Protein AF-A0A8T5UMJ9-F1 (afdb_monomer_lite)

Sequence (70 aa):
NKAVALVIDPYKINGKSFGFEIYRANFKAKKWYSVPFDIKGHLDVRMLPEILEFMNPIVEGRAIYFEYDE

pLDDT: mean 80.98, std 14.41, range [41.66, 96.69]

Secondary structure (DSSP, 8-state):
----EEEE-GGG-SSSS-SEEEEEEETTTTEEEE------S---GGGHHHHHHHHHHHHTT---------

Structure (mmCIF, N/CA/C/O backbone)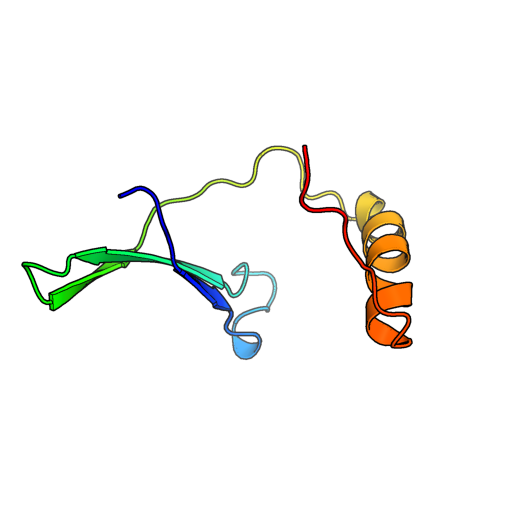:
data_AF-A0A8T5UMJ9-F1
#
_entry.id   AF-A0A8T5UMJ9-F1
#
loop_
_atom_site.group_PDB
_atom_site.id
_atom_site.type_symbol
_atom_site.label_atom_id
_atom_site.label_alt_id
_atom_site.label_comp_id
_atom_site.label_asym_id
_atom_site.label_entity_id
_atom_site.label_seq_id
_atom_site.pdbx_PDB_ins_code
_atom_site.Cartn_x
_atom_site.Cartn_y
_atom_site.Cartn_z
_atom_site.occupancy
_atom_site.B_iso_or_equiv
_atom_site.auth_seq_id
_atom_site.auth_comp_id
_atom_site.auth_asym_id
_atom_site.auth_atom_id
_atom_site.pdbx_PDB_model_num
ATOM 1 N N . ASN A 1 1 ? -10.141 -11.084 11.911 1.00 58.41 1 ASN A N 1
ATOM 2 C CA . ASN A 1 1 ? -10.223 -10.373 10.620 1.00 58.41 1 ASN A CA 1
ATOM 3 C C . ASN A 1 1 ? -8.813 -9.941 10.214 1.00 58.41 1 ASN A C 1
ATOM 5 O O . ASN A 1 1 ? -8.178 -9.238 10.995 1.00 58.41 1 ASN A O 1
ATOM 9 N N . LYS A 1 2 ? -8.279 -10.459 9.098 1.00 83.50 2 LYS A N 1
ATOM 10 C CA . LYS A 1 2 ? -6.890 -10.225 8.637 1.00 83.50 2 LYS A CA 1
ATOM 11 C C . LYS A 1 2 ? -6.800 -9.253 7.449 1.00 83.50 2 LYS A C 1
ATOM 13 O O . LYS A 1 2 ? -5.690 -8.934 7.043 1.00 83.50 2 LYS A O 1
ATOM 18 N N . ALA A 1 3 ? -7.941 -8.792 6.934 1.00 92.50 3 ALA A N 1
ATOM 19 C CA . ALA A 1 3 ? -8.004 -7.885 5.796 1.00 92.50 3 ALA A CA 1
ATOM 20 C C . ALA A 1 3 ? -7.280 -6.558 6.075 1.00 92.50 3 ALA A C 1
ATOM 22 O O . ALA A 1 3 ? -7.280 -6.052 7.204 1.00 92.50 3 ALA A O 1
ATOM 23 N N . VAL A 1 4 ? -6.683 -6.005 5.023 1.00 95.38 4 VAL A N 1
ATOM 24 C CA . VAL A 1 4 ? -5.993 -4.713 5.008 1.00 95.38 4 VAL A CA 1
ATOM 25 C C . VAL A 1 4 ? -6.412 -3.934 3.765 1.00 95.38 4 VAL A C 1
ATOM 27 O O . VAL A 1 4 ? -6.847 -4.528 2.782 1.00 95.38 4 VAL A O 1
ATOM 30 N N . ALA A 1 5 ? -6.282 -2.613 3.819 1.00 94.62 5 ALA A N 1
ATOM 31 C CA . ALA A 1 5 ? -6.421 -1.737 2.666 1.00 94.62 5 ALA A CA 1
ATOM 32 C C . ALA A 1 5 ? -5.029 -1.288 2.212 1.00 94.62 5 ALA A C 1
ATOM 34 O O . ALA A 1 5 ? -4.272 -0.749 3.020 1.00 94.62 5 ALA A O 1
ATOM 35 N N . LEU A 1 6 ? -4.708 -1.507 0.938 1.00 95.31 6 LEU A N 1
ATOM 36 C CA . LEU A 1 6 ? -3.546 -0.917 0.277 1.00 95.31 6 LEU A CA 1
ATOM 37 C C . LEU A 1 6 ? -3.986 0.408 -0.347 1.00 95.31 6 LEU A C 1
ATOM 39 O O . LEU A 1 6 ? -4.870 0.423 -1.201 1.00 95.31 6 LEU A O 1
ATOM 43 N N . VAL A 1 7 ? -3.398 1.514 0.099 1.00 94.75 7 VAL A N 1
ATOM 44 C CA . VAL A 1 7 ? -3.710 2.857 -0.401 1.00 94.75 7 VAL A CA 1
ATOM 45 C C . VAL A 1 7 ? -2.498 3.367 -1.160 1.00 94.75 7 VAL A C 1
ATOM 47 O O . VAL A 1 7 ? -1.422 3.494 -0.582 1.00 94.75 7 VAL A O 1
ATOM 50 N N . ILE A 1 8 ? -2.677 3.639 -2.451 1.00 93.94 8 ILE A N 1
ATOM 51 C CA . ILE A 1 8 ? -1.617 4.085 -3.357 1.00 93.94 8 ILE A CA 1
ATOM 52 C C . ILE A 1 8 ? -1.821 5.573 -3.644 1.00 93.94 8 ILE A C 1
ATOM 54 O O . ILE A 1 8 ? -2.900 5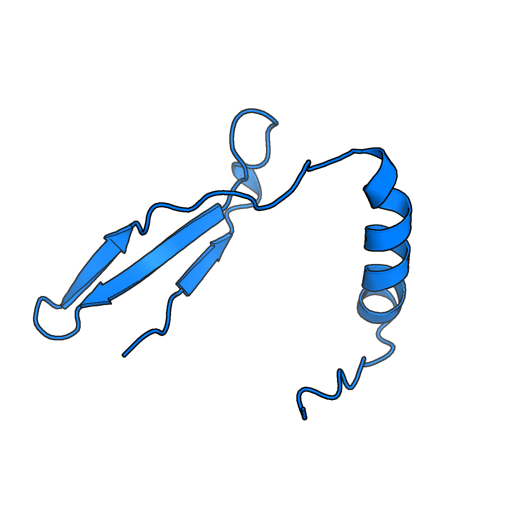.985 -4.066 1.00 93.94 8 ILE A O 1
ATOM 58 N N . ASP A 1 9 ? -0.774 6.363 -3.429 1.00 92.31 9 ASP A N 1
ATOM 59 C CA . ASP A 1 9 ? -0.676 7.773 -3.797 1.00 92.31 9 ASP A CA 1
ATOM 60 C C . ASP A 1 9 ? 0.465 7.942 -4.818 1.00 92.31 9 ASP A C 1
ATOM 62 O O . ASP A 1 9 ? 1.636 8.076 -4.436 1.00 92.31 9 ASP A O 1
ATOM 66 N N . PRO A 1 10 ? 0.145 7.940 -6.126 1.00 89.88 10 PRO A N 1
ATOM 67 C CA . PRO A 1 10 ? 1.150 8.029 -7.180 1.00 89.88 10 PRO A CA 1
ATOM 68 C C . PRO A 1 10 ? 2.009 9.296 -7.105 1.00 89.88 10 PRO A C 1
ATOM 70 O O . PRO A 1 10 ? 3.172 9.266 -7.498 1.00 89.88 10 PRO A O 1
ATOM 73 N N . TYR A 1 11 ? 1.488 10.395 -6.547 1.00 92.06 11 TYR A N 1
ATOM 74 C CA . TYR A 1 11 ? 2.236 11.649 -6.416 1.00 92.06 11 TYR A CA 1
ATOM 75 C C . TYR A 1 11 ? 3.382 11.558 -5.400 1.00 92.06 11 TYR A C 1
ATOM 77 O O . TYR A 1 11 ? 4.288 12.393 -5.405 1.00 92.06 11 TYR A O 1
ATOM 85 N N . LYS A 1 12 ? 3.376 10.537 -4.535 1.00 90.44 12 LYS A N 1
ATOM 86 C CA . LYS A 1 12 ? 4.449 10.273 -3.567 1.00 90.44 12 LYS A CA 1
ATOM 87 C C . LYS A 1 12 ? 5.521 9.312 -4.088 1.00 90.44 12 LYS A C 1
ATOM 89 O O . LYS A 1 12 ? 6.534 9.123 -3.408 1.00 90.44 12 LYS A O 1
ATOM 94 N N . ILE A 1 13 ? 5.354 8.743 -5.284 1.00 86.88 13 ILE A N 1
ATOM 95 C CA . ILE A 1 13 ? 6.363 7.894 -5.929 1.00 86.88 13 ILE A CA 1
ATOM 96 C C . ILE A 1 13 ? 7.460 8.799 -6.500 1.00 86.88 13 ILE A C 1
ATOM 98 O O . ILE A 1 13 ? 7.383 9.291 -7.620 1.00 86.88 13 ILE A O 1
ATOM 102 N N . ASN A 1 14 ? 8.479 9.063 -5.686 1.00 83.25 14 ASN A N 1
ATOM 103 C CA . ASN A 1 14 ? 9.541 10.027 -5.999 1.00 83.25 14 ASN A CA 1
ATOM 104 C C . ASN A 1 14 ? 10.950 9.527 -5.630 1.00 83.25 14 ASN A C 1
ATOM 106 O O . ASN A 1 14 ? 11.878 10.321 -5.489 1.00 83.25 14 ASN A O 1
ATOM 110 N N . GLY A 1 15 ? 11.105 8.218 -5.410 1.00 79.00 15 GLY A N 1
ATOM 111 C CA . GLY A 1 15 ? 12.374 7.586 -5.036 1.00 79.00 15 GLY A CA 1
ATOM 112 C C . GLY A 1 15 ? 12.749 7.691 -3.551 1.00 79.00 15 GLY A C 1
ATOM 113 O O . GLY A 1 15 ? 13.671 7.007 -3.122 1.00 79.00 15 GLY A O 1
ATOM 114 N N . LYS A 1 16 ? 12.039 8.497 -2.745 1.00 83.44 16 LYS A N 1
ATOM 115 C CA . LYS A 1 16 ? 12.209 8.548 -1.275 1.00 83.44 16 LYS A CA 1
ATOM 116 C C . LYS A 1 16 ? 11.133 7.782 -0.513 1.00 83.44 16 LYS A C 1
ATOM 118 O O . LYS A 1 16 ? 11.331 7.435 0.646 1.00 83.44 16 LYS A O 1
ATOM 123 N N . SER A 1 17 ? 9.987 7.555 -1.144 1.00 83.44 17 SER A N 1
ATOM 124 C CA . SER A 1 17 ? 8.896 6.755 -0.600 1.00 83.44 17 SER A CA 1
ATOM 125 C C . SER A 1 17 ? 8.380 5.803 -1.670 1.00 83.44 17 SER A C 1
ATOM 127 O O . SER A 1 17 ? 8.483 6.095 -2.863 1.00 83.44 17 SER A O 1
ATOM 129 N N . PHE A 1 18 ? 7.792 4.688 -1.241 1.00 84.94 18 PHE A N 1
ATOM 130 C CA . PHE A 1 18 ? 7.146 3.744 -2.152 1.00 84.94 18 PHE A CA 1
ATOM 131 C C . PHE A 1 18 ? 5.838 4.284 -2.752 1.00 84.94 18 PHE A C 1
ATOM 133 O O . PHE A 1 18 ? 5.312 3.690 -3.685 1.00 84.94 18 PHE A O 1
ATOM 140 N N . GLY A 1 19 ? 5.294 5.386 -2.219 1.00 90.12 19 GLY A N 1
ATOM 141 C CA . GLY A 1 19 ? 4.015 5.949 -2.653 1.00 90.12 19 GLY A CA 1
ATOM 142 C C . GLY A 1 19 ? 2.795 5.095 -2.302 1.00 90.12 19 GLY A C 1
ATOM 143 O O . GLY A 1 19 ? 1.735 5.282 -2.889 1.00 90.12 19 GLY A O 1
ATOM 144 N N . PHE A 1 20 ? 2.911 4.171 -1.346 1.00 93.88 20 PHE A N 1
ATOM 145 C CA . PHE A 1 20 ? 1.767 3.450 -0.794 1.00 93.88 20 PHE A CA 1
ATOM 146 C C . PHE A 1 20 ? 1.871 3.295 0.723 1.00 93.88 20 PHE A C 1
ATOM 148 O O . PHE A 1 20 ? 2.961 3.320 1.296 1.00 93.88 20 PHE A O 1
ATOM 155 N N . GLU A 1 21 ? 0.722 3.089 1.362 1.00 94.94 21 GLU A N 1
ATOM 156 C CA . GLU A 1 21 ? 0.599 2.727 2.772 1.00 94.94 21 GLU A CA 1
ATOM 157 C C . GLU A 1 21 ? -0.412 1.586 2.946 1.00 94.94 21 GLU A C 1
ATOM 159 O O . GLU A 1 21 ? -1.337 1.416 2.147 1.00 94.94 21 GLU A O 1
ATOM 164 N N . ILE A 1 22 ? -0.240 0.795 4.007 1.00 95.94 22 ILE A N 1
ATOM 165 C CA . ILE A 1 22 ? -1.151 -0.296 4.361 1.00 95.94 22 ILE A CA 1
ATOM 166 C C . ILE A 1 22 ? -1.912 0.101 5.618 1.00 95.94 22 ILE A C 1
ATOM 168 O O . ILE A 1 22 ? -1.309 0.463 6.626 1.00 95.94 22 ILE A O 1
ATOM 172 N N . TYR A 1 23 ? -3.237 -0.017 5.587 1.00 96.69 23 TYR A N 1
ATOM 173 C CA . TYR A 1 23 ? -4.091 0.310 6.721 1.00 96.69 23 TYR A CA 1
ATOM 174 C C . TYR A 1 23 ? -4.963 -0.857 7.156 1.00 96.69 23 TYR A C 1
ATOM 176 O O . TYR A 1 23 ? -5.403 -1.691 6.362 1.00 96.69 23 TYR A O 1
ATOM 184 N N . ARG A 1 24 ? -5.285 -0.873 8.448 1.00 95.56 24 ARG A N 1
ATOM 185 C CA . ARG A 1 24 ? -6.283 -1.767 9.028 1.00 95.56 24 ARG A CA 1
ATOM 186 C C . ARG A 1 24 ? -7.406 -0.969 9.668 1.00 95.56 24 ARG A C 1
ATOM 188 O O . ARG A 1 24 ? -7.162 -0.091 10.495 1.00 95.56 24 ARG A O 1
ATOM 195 N N . ALA A 1 25 ? -8.640 -1.326 9.323 1.00 95.31 25 ALA A N 1
ATOM 196 C CA . ALA A 1 25 ? -9.822 -0.781 9.970 1.00 95.31 25 ALA A CA 1
ATOM 197 C C . ALA A 1 25 ? -10.032 -1.415 11.350 1.00 95.31 25 ALA A C 1
ATOM 199 O O . ALA A 1 25 ? -10.040 -2.638 11.508 1.00 95.31 25 ALA A O 1
ATOM 200 N N . ASN A 1 26 ? -10.294 -0.575 12.344 1.00 94.06 26 ASN A N 1
ATOM 201 C CA . ASN A 1 26 ? -10.927 -0.971 13.589 1.00 94.06 26 ASN A CA 1
ATOM 202 C C . ASN A 1 26 ? -12.350 -0.420 13.602 1.00 94.06 26 ASN A C 1
ATOM 204 O O . ASN A 1 26 ? -12.583 0.745 13.923 1.00 94.06 26 ASN A O 1
ATOM 208 N N . PHE A 1 27 ? -13.307 -1.284 13.276 1.00 91.62 27 PHE A N 1
ATOM 209 C CA . PHE A 1 27 ? -14.717 -0.910 13.195 1.00 91.62 27 PHE A CA 1
ATOM 210 C C . PHE A 1 27 ? -15.322 -0.528 14.551 1.00 91.62 27 PHE A C 1
ATOM 212 O O . PHE A 1 27 ? -16.233 0.293 14.591 1.00 91.62 27 PHE A O 1
ATOM 219 N N . LYS A 1 28 ? -14.790 -1.056 15.664 1.00 94.00 28 LYS A N 1
ATOM 220 C CA . LYS A 1 28 ? -15.248 -0.686 17.012 1.00 94.00 28 LYS A CA 1
ATOM 221 C C . LYS A 1 28 ? -14.841 0.745 17.352 1.00 94.00 28 LYS A C 1
ATOM 223 O O . LYS A 1 28 ? -15.660 1.527 17.816 1.00 94.00 28 LYS A O 1
ATOM 228 N N . ALA A 1 29 ? -13.582 1.088 17.081 1.00 94.56 29 ALA A N 1
ATOM 229 C CA . ALA A 1 29 ? -13.047 2.426 17.315 1.00 94.56 29 ALA A CA 1
ATOM 230 C C . ALA A 1 29 ? -13.399 3.427 16.200 1.00 94.56 29 ALA A C 1
AT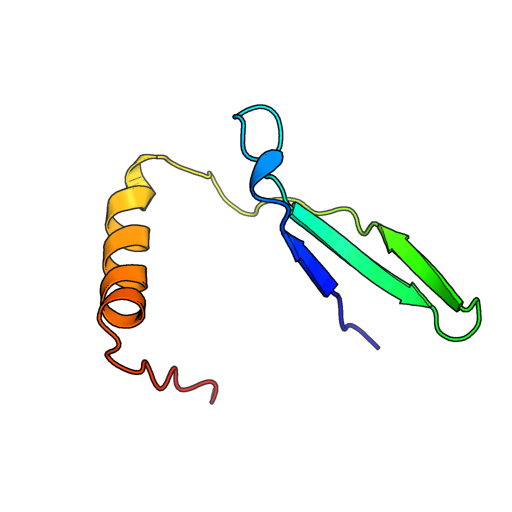OM 232 O O . ALA A 1 29 ? -13.137 4.615 16.365 1.00 94.56 29 ALA A O 1
ATOM 233 N N . LYS A 1 30 ? -13.953 2.954 15.071 1.00 94.31 30 LYS A N 1
ATOM 234 C CA . LYS A 1 30 ? -14.188 3.723 13.835 1.00 94.31 30 LYS A CA 1
ATOM 235 C C . LYS A 1 30 ? -12.932 4.462 13.356 1.00 94.31 30 LYS A C 1
ATOM 237 O O . LYS A 1 30 ? -12.990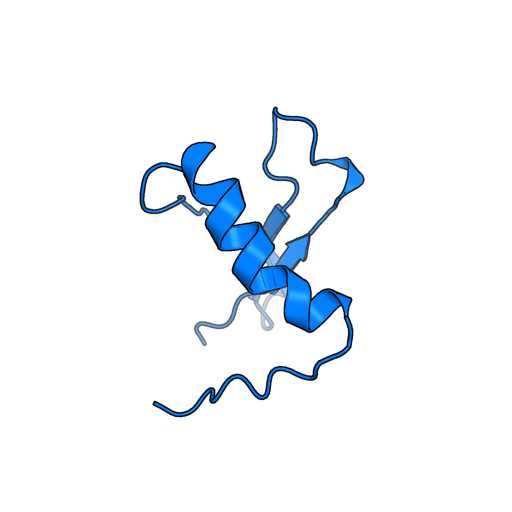 5.622 12.959 1.00 94.31 30 LYS A O 1
ATOM 242 N N . LYS A 1 31 ? -11.780 3.792 13.431 1.00 96.38 31 LYS A N 1
ATOM 243 C CA . LYS A 1 31 ? -10.468 4.358 13.087 1.00 96.38 31 LYS A CA 1
ATOM 244 C C . LYS A 1 31 ? -9.683 3.430 12.173 1.00 96.38 31 LYS A C 1
ATOM 246 O O . LYS A 1 31 ? -9.865 2.213 12.208 1.00 96.38 31 LYS A O 1
ATOM 251 N N . TRP A 1 32 ? -8.786 4.030 11.401 1.00 95.62 32 TRP A N 1
ATOM 252 C CA . TRP A 1 32 ? -7.783 3.338 10.603 1.00 95.62 32 TRP A CA 1
ATOM 253 C C . TRP A 1 32 ? -6.425 3.452 11.283 1.00 95.62 32 TRP A C 1
ATOM 255 O O . TRP A 1 32 ? -6.091 4.500 11.835 1.00 95.62 32 TRP A O 1
ATOM 265 N N . TYR A 1 33 ? -5.655 2.373 11.238 1.00 95.25 33 TYR A N 1
ATOM 266 C CA . TYR A 1 33 ? -4.294 2.333 11.758 1.00 95.25 33 TYR A CA 1
ATOM 267 C C . TYR A 1 33 ? -3.348 1.903 10.651 1.00 95.25 33 TYR A C 1
ATOM 269 O O . TYR A 1 33 ? -3.648 0.942 9.939 1.00 95.25 33 TYR A O 1
ATOM 277 N N . SER A 1 34 ? -2.229 2.613 10.518 1.00 95.31 34 SER A N 1
ATOM 278 C CA . SER A 1 34 ? -1.152 2.203 9.621 1.00 95.31 34 SER A CA 1
ATOM 279 C C . SER A 1 34 ? -0.556 0.884 10.112 1.00 95.31 34 SER A C 1
ATOM 281 O O . SER A 1 34 ? -0.421 0.653 11.319 1.00 95.31 34 SER A O 1
ATOM 283 N N . VAL A 1 35 ? -0.258 -0.001 9.171 1.00 94.81 35 VAL A N 1
ATOM 284 C CA . VAL A 1 35 ? 0.337 -1.309 9.412 1.00 94.81 35 VAL A CA 1
ATOM 285 C C . VAL A 1 35 ? 1.778 -1.254 8.911 1.00 94.81 35 VAL A C 1
ATOM 287 O O . VAL A 1 35 ? 1.982 -1.038 7.715 1.00 94.81 35 VAL A O 1
ATOM 290 N N . PRO A 1 36 ? 2.776 -1.467 9.788 1.00 93.62 36 PRO A N 1
ATOM 291 C CA . PRO A 1 36 ? 4.160 -1.606 9.359 1.00 93.62 36 PRO A CA 1
ATOM 292 C C . PRO A 1 36 ? 4.293 -2.751 8.359 1.00 93.62 36 PRO A C 1
ATOM 294 O O . PRO A 1 36 ? 3.694 -3.816 8.537 1.00 93.62 36 PRO A O 1
ATOM 297 N N . PHE A 1 37 ? 5.092 -2.538 7.325 1.00 90.44 37 PHE A N 1
ATOM 298 C CA . PHE A 1 37 ? 5.379 -3.541 6.315 1.00 90.44 37 PHE A CA 1
ATOM 299 C C . PHE A 1 37 ? 6.868 -3.562 6.012 1.00 90.44 37 PHE A C 1
ATOM 301 O O . PHE A 1 37 ? 7.590 -2.612 6.307 1.00 90.44 37 PHE A O 1
ATOM 308 N N . ASP A 1 38 ? 7.291 -4.660 5.407 1.00 88.12 38 ASP A N 1
ATOM 309 C CA . ASP A 1 38 ? 8.619 -4.810 4.844 1.00 88.12 38 ASP A CA 1
ATOM 310 C C . ASP A 1 38 ? 8.489 -5.486 3.479 1.00 88.12 38 ASP A C 1
ATOM 312 O O . ASP A 1 38 ? 7.546 -6.252 3.240 1.00 88.12 38 ASP A O 1
ATOM 316 N N . ILE A 1 39 ? 9.413 -5.181 2.578 1.00 82.06 39 ILE A N 1
ATOM 317 C CA . ILE A 1 39 ? 9.460 -5.797 1.257 1.00 82.06 39 ILE A CA 1
ATOM 318 C C . ILE A 1 39 ? 10.309 -7.053 1.388 1.00 82.06 39 ILE A C 1
ATOM 320 O O . ILE A 1 39 ? 11.502 -6.996 1.669 1.00 82.06 39 ILE A O 1
ATOM 324 N N . LYS A 1 40 ? 9.687 -8.215 1.189 1.00 79.00 40 LYS A N 1
ATOM 325 C CA . LYS A 1 40 ? 10.432 -9.471 1.146 1.00 79.00 40 LYS A CA 1
ATOM 326 C C . LYS A 1 40 ? 11.227 -9.548 -0.158 1.00 79.00 40 LYS A C 1
ATOM 328 O O . LYS A 1 40 ? 10.647 -9.431 -1.232 1.00 79.00 40 LYS A O 1
ATOM 333 N N . GLY A 1 41 ? 12.525 -9.821 -0.045 1.00 71.38 41 GLY A N 1
ATOM 334 C CA . GLY A 1 41 ? 13.444 -9.931 -1.181 1.00 71.38 41 GLY A CA 1
ATOM 335 C C . GLY A 1 41 ? 14.152 -8.616 -1.512 1.00 71.38 41 GLY A C 1
ATOM 336 O O . GLY A 1 41 ? 14.003 -7.615 -0.817 1.00 71.38 41 GLY A O 1
ATOM 337 N N . HIS A 1 42 ? 14.953 -8.626 -2.576 1.00 67.06 42 HIS A N 1
ATOM 338 C CA . HIS A 1 42 ? 15.576 -7.414 -3.100 1.00 67.06 42 HIS A CA 1
ATOM 339 C C . HIS A 1 42 ? 14.690 -6.847 -4.207 1.00 67.06 42 HIS A C 1
ATOM 341 O O . HIS A 1 42 ? 14.413 -7.540 -5.181 1.00 67.06 42 HIS A O 1
ATOM 347 N N . LEU A 1 43 ? 14.252 -5.592 -4.060 1.00 68.56 43 LEU A N 1
ATOM 348 C CA . LEU A 1 43 ? 13.622 -4.853 -5.151 1.00 68.56 43 LEU A CA 1
ATOM 349 C C . LEU A 1 43 ? 14.718 -4.509 -6.167 1.00 68.56 43 LEU A C 1
ATOM 351 O O . LEU A 1 43 ? 15.369 -3.468 -6.084 1.00 68.56 43 LEU A O 1
ATOM 355 N N . ASP A 1 44 ? 15.005 -5.453 -7.053 1.00 69.31 44 ASP A N 1
ATOM 356 C CA . ASP A 1 44 ? 16.063 -5.323 -8.038 1.00 69.31 44 ASP A CA 1
ATOM 357 C C . ASP A 1 44 ? 15.504 -4.719 -9.325 1.00 69.31 44 ASP A C 1
ATOM 359 O O . ASP A 1 44 ? 14.519 -5.200 -9.881 1.00 69.31 44 ASP A O 1
ATOM 363 N N . VAL A 1 45 ? 16.165 -3.681 -9.835 1.00 70.38 45 VAL A N 1
ATOM 364 C CA . VAL A 1 45 ? 15.838 -3.053 -11.125 1.00 70.38 45 VAL A CA 1
ATOM 365 C C . VAL A 1 45 ? 15.840 -4.086 -12.262 1.00 70.38 45 VAL A C 1
ATOM 367 O O . VAL A 1 45 ? 15.097 -3.941 -13.230 1.00 70.38 45 VAL A O 1
ATOM 370 N N . ARG A 1 46 ? 16.613 -5.170 -12.130 1.00 74.94 46 ARG A N 1
ATOM 371 C CA . ARG A 1 46 ? 16.645 -6.297 -13.074 1.00 74.94 46 ARG A CA 1
ATOM 372 C C . ARG A 1 46 ? 15.327 -7.071 -13.170 1.00 74.94 46 ARG A C 1
ATOM 374 O O . ARG A 1 46 ? 15.161 -7.789 -14.145 1.00 74.94 46 ARG A O 1
ATOM 381 N N . MET A 1 47 ? 14.400 -6.905 -12.224 1.00 70.38 47 MET A N 1
ATOM 382 C CA . MET A 1 47 ? 13.056 -7.502 -12.267 1.00 70.38 47 MET A CA 1
ATOM 383 C C . MET A 1 47 ? 12.050 -6.659 -13.068 1.00 70.38 47 MET A C 1
ATOM 385 O O . MET A 1 47 ? 10.952 -7.126 -13.356 1.00 70.38 47 MET A O 1
ATOM 389 N N . LEU A 1 48 ? 12.392 -5.419 -13.450 1.00 76.38 48 LEU A N 1
ATOM 390 C CA . LEU A 1 48 ? 11.500 -4.563 -14.245 1.00 76.38 48 LEU A CA 1
ATOM 391 C C . LEU A 1 48 ? 11.034 -5.206 -15.563 1.00 76.38 48 LEU A C 1
ATOM 393 O O . LEU A 1 48 ? 9.856 -5.049 -15.873 1.00 76.38 48 LEU A O 1
ATOM 397 N N . PRO A 1 49 ? 11.878 -5.925 -16.335 1.00 79.56 49 PRO A N 1
ATOM 398 C CA . PRO A 1 49 ? 11.428 -6.609 -17.545 1.00 79.56 49 PRO A CA 1
ATOM 399 C C . PRO A 1 49 ? 10.319 -7.631 -17.272 1.00 79.56 49 PRO A C 1
ATOM 401 O O . PRO A 1 49 ? 9.318 -7.630 -17.979 1.00 79.56 49 PRO A O 1
ATOM 404 N N . GLU A 1 50 ? 10.454 -8.433 -16.213 1.00 76.31 50 GLU A N 1
ATOM 405 C CA . GLU A 1 50 ? 9.465 -9.449 -15.821 1.00 76.31 50 GLU A CA 1
ATOM 406 C C . GLU A 1 50 ? 8.153 -8.800 -15.354 1.00 76.31 50 GLU A C 1
ATOM 408 O O . GLU A 1 50 ? 7.063 -9.242 -15.712 1.00 76.31 50 GLU A O 1
ATOM 413 N N . ILE A 1 51 ? 8.245 -7.698 -14.599 1.00 77.56 51 ILE A N 1
ATOM 414 C CA . ILE A 1 51 ? 7.074 -6.922 -14.165 1.00 77.56 51 ILE A CA 1
ATOM 415 C C . ILE A 1 51 ? 6.357 -6.301 -15.371 1.00 77.56 51 ILE A C 1
ATOM 417 O O . ILE A 1 51 ? 5.129 -6.318 -15.431 1.00 77.56 51 ILE A O 1
ATOM 421 N N . LEU A 1 52 ? 7.103 -5.765 -16.341 1.00 79.19 52 LEU A N 1
ATOM 422 C CA . LEU A 1 52 ? 6.537 -5.213 -17.572 1.00 79.19 52 LEU A CA 1
ATOM 423 C C . LEU A 1 52 ? 5.861 -6.304 -18.407 1.00 79.19 52 LEU A C 1
ATOM 425 O O . LEU A 1 52 ? 4.745 -6.098 -18.875 1.00 79.19 52 LEU A O 1
ATOM 429 N N . GLU A 1 53 ? 6.492 -7.469 -18.548 1.00 82.56 53 GLU A N 1
ATOM 430 C CA . GLU A 1 53 ? 5.916 -8.621 -19.246 1.00 82.56 53 GLU A CA 1
ATOM 431 C C . GLU A 1 53 ? 4.610 -9.086 -18.588 1.00 82.56 53 GLU A C 1
ATOM 433 O O . GLU A 1 53 ? 3.619 -9.309 -19.281 1.00 82.56 53 GLU A O 1
ATOM 438 N N . PHE A 1 54 ? 4.567 -9.129 -17.254 1.00 80.12 54 PHE A N 1
ATOM 439 C CA . PHE A 1 54 ? 3.357 -9.431 -16.491 1.00 80.12 54 PHE A CA 1
ATOM 440 C C . PHE A 1 54 ? 2.250 -8.375 -16.666 1.00 80.12 54 PHE A C 1
ATOM 442 O O . PHE A 1 54 ? 1.070 -8.717 -16.754 1.00 80.12 54 PHE A O 1
ATOM 449 N N . MET A 1 55 ? 2.602 -7.086 -16.702 1.00 79.94 55 MET A N 1
ATOM 450 C CA . MET A 1 55 ? 1.629 -5.989 -16.790 1.00 79.94 55 MET A CA 1
ATOM 451 C C . MET A 1 55 ? 1.089 -5.756 -18.205 1.00 79.94 55 MET A C 1
ATOM 453 O O . MET A 1 55 ? -0.057 -5.323 -18.345 1.00 79.94 55 MET A O 1
ATOM 457 N N . ASN A 1 56 ? 1.880 -6.025 -19.247 1.00 81.06 56 ASN A N 1
ATOM 458 C CA . ASN A 1 56 ? 1.526 -5.727 -20.639 1.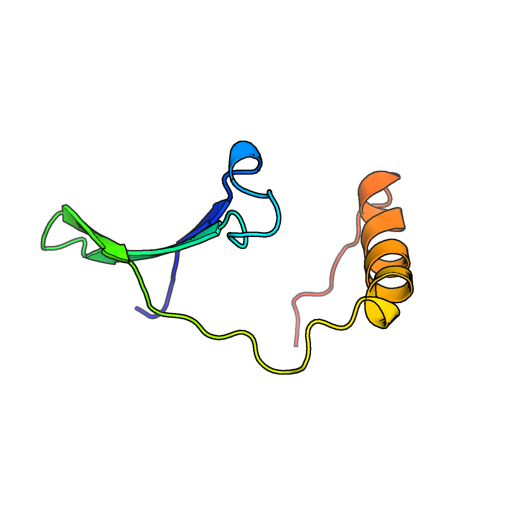00 81.06 56 ASN A CA 1
ATOM 459 C C . ASN A 1 56 ? 0.157 -6.289 -21.070 1.00 81.06 56 ASN A C 1
ATOM 461 O O . ASN A 1 56 ? -0.634 -5.524 -21.625 1.00 81.06 56 ASN A O 1
ATOM 465 N N . PRO A 1 57 ? -0.211 -7.551 -20.768 1.00 79.06 57 PRO A N 1
ATOM 466 C CA . PRO A 1 57 ? -1.520 -8.070 -21.155 1.00 79.06 57 PRO A CA 1
ATOM 467 C C . PRO A 1 57 ? -2.685 -7.322 -20.482 1.00 79.06 57 PRO A C 1
ATOM 469 O O . PRO A 1 57 ? -3.717 -7.112 -21.119 1.00 79.06 57 PRO A O 1
ATOM 472 N N . ILE A 1 58 ? -2.509 -6.845 -19.238 1.00 75.88 58 ILE A N 1
ATOM 473 C CA . ILE A 1 58 ? -3.509 -6.025 -18.525 1.00 75.88 58 ILE A CA 1
ATOM 474 C C . ILE A 1 58 ? -3.704 -4.685 -19.245 1.00 75.88 58 ILE A C 1
ATOM 476 O O . ILE A 1 58 ? -4.836 -4.261 -19.472 1.00 75.88 58 ILE A O 1
ATOM 480 N N . VAL A 1 59 ? -2.600 -4.027 -19.616 1.00 73.25 59 VAL A N 1
ATOM 481 C CA . VAL A 1 59 ? -2.607 -2.722 -20.303 1.00 73.25 59 VAL A CA 1
ATOM 482 C C . VAL A 1 59 ? -3.265 -2.818 -21.679 1.00 73.25 59 VAL A C 1
ATOM 484 O O . VAL A 1 59 ? -3.998 -1.919 -22.085 1.00 73.25 59 VAL A O 1
ATOM 487 N N . GLU A 1 60 ? -3.053 -3.925 -22.382 1.00 82.44 60 GLU A N 1
ATOM 488 C CA . GLU A 1 60 ? -3.619 -4.184 -23.708 1.00 82.44 60 GLU A CA 1
ATOM 489 C C . GLU A 1 60 ? -5.090 -4.635 -23.671 1.00 82.44 60 GLU A C 1
ATOM 491 O O . GLU A 1 60 ? -5.666 -4.960 -24.710 1.00 82.44 60 GLU A O 1
ATOM 496 N N . GLY A 1 61 ? -5.714 -4.676 -22.488 1.00 65.94 61 GLY A N 1
ATOM 497 C CA . GLY A 1 61 ? -7.107 -5.093 -22.330 1.00 65.94 61 GLY A CA 1
ATOM 498 C C . GLY A 1 61 ? -7.332 -6.585 -22.585 1.00 65.94 61 GLY A C 1
ATOM 499 O O . GLY A 1 61 ? -8.478 -7.019 -22.724 1.00 65.94 61 GLY A O 1
ATOM 500 N N . ARG A 1 62 ? -6.261 -7.389 -22.626 1.00 65.31 62 ARG A N 1
ATOM 501 C CA . ARG A 1 62 ? -6.362 -8.848 -22.623 1.00 65.31 62 ARG A CA 1
ATOM 502 C C . ARG A 1 62 ? -6.695 -9.248 -21.194 1.00 65.31 62 ARG A C 1
ATOM 504 O O . ARG A 1 62 ? -5.807 -9.367 -20.359 1.00 65.31 62 ARG A O 1
ATOM 511 N N . ALA A 1 63 ? -7.994 -9.347 -20.902 1.00 57.22 63 ALA A N 1
ATOM 512 C CA . ALA A 1 63 ? -8.514 -9.699 -19.587 1.00 57.22 63 ALA A CA 1
ATOM 513 C C . ALA A 1 63 ? -7.785 -10.937 -19.061 1.00 57.22 63 ALA A C 1
ATOM 515 O O . ALA A 1 63 ? -8.018 -12.055 -19.522 1.00 57.22 63 ALA A O 1
ATOM 516 N N . ILE A 1 64 ? -6.875 -10.724 -18.113 1.00 55.12 64 ILE A N 1
ATOM 517 C CA . ILE A 1 64 ? -6.250 -11.826 -17.415 1.00 55.12 64 ILE A CA 1
ATOM 518 C C . ILE A 1 64 ? -7.315 -12.308 -16.441 1.00 55.12 64 ILE A C 1
ATOM 520 O O . ILE A 1 64 ? -7.530 -11.715 -15.383 1.00 55.12 64 ILE A O 1
ATOM 524 N N . TYR A 1 65 ? -8.030 -13.360 -16.833 1.00 53.59 65 TYR A N 1
ATOM 525 C CA . TYR A 1 65 ? -8.604 -14.285 -15.870 1.00 53.59 65 TYR A CA 1
ATOM 526 C C . TYR A 1 65 ? -7.413 -14.879 -15.117 1.00 53.59 65 TYR A C 1
ATOM 528 O O . TYR A 1 65 ? -6.908 -15.938 -15.467 1.00 53.59 65 TYR A O 1
ATOM 536 N N . PHE A 1 66 ? -6.879 -14.132 -14.149 1.00 51.94 66 PHE A N 1
ATOM 537 C CA . PHE A 1 66 ? -6.010 -14.715 -13.149 1.00 51.94 66 PHE A CA 1
ATOM 538 C C . PHE A 1 66 ? -6.907 -15.696 -12.413 1.00 51.94 66 PHE A C 1
ATOM 540 O O . PHE A 1 66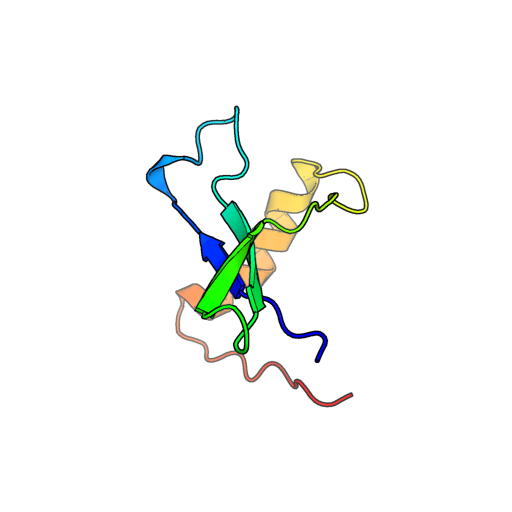 ? -7.825 -15.280 -11.705 1.00 51.94 66 PHE A O 1
ATOM 547 N N . GLU A 1 67 ? -6.704 -16.981 -12.685 1.00 49.34 67 GLU A N 1
ATOM 548 C CA . GLU A 1 67 ? -7.191 -18.092 -11.881 1.00 49.34 67 GLU A CA 1
ATOM 549 C C . GLU A 1 67 ? -6.716 -17.848 -10.443 1.00 49.34 67 GLU A C 1
ATOM 551 O O . GLU A 1 67 ? -5.643 -18.266 -10.024 1.00 49.34 67 GLU A O 1
ATOM 556 N N . TYR A 1 68 ? -7.498 -17.078 -9.688 1.00 49.59 68 TYR A N 1
ATOM 557 C CA . TYR A 1 68 ? -7.432 -17.026 -8.237 1.00 49.59 68 TYR A CA 1
ATOM 558 C C . TYR A 1 68 ? -8.180 -18.248 -7.698 1.00 49.59 68 TYR A C 1
ATOM 560 O O . TYR A 1 68 ? -9.146 -18.091 -6.966 1.00 49.59 68 TYR A O 1
ATOM 568 N N . ASP A 1 69 ? -7.762 -19.441 -8.106 1.00 47.59 69 ASP A N 1
ATOM 569 C CA . ASP A 1 69 ? -8.193 -20.713 -7.536 1.00 47.59 69 ASP A CA 1
ATOM 570 C C . ASP A 1 69 ? -6.993 -21.667 -7.574 1.00 47.59 69 ASP A C 1
ATOM 572 O O . ASP A 1 69 ? -6.831 -22.443 -8.510 1.00 47.59 69 ASP A O 1
ATOM 576 N N . GLU A 1 70 ? -6.114 -21.530 -6.577 1.00 41.66 70 GLU A N 1
ATOM 577 C CA . GLU A 1 70 ? -5.631 -22.628 -5.717 1.00 41.66 70 GLU A CA 1
ATOM 578 C C . GLU A 1 70 ? -4.923 -22.079 -4.462 1.00 41.66 70 GLU A C 1
ATOM 580 O O . GLU A 1 70 ? -4.029 -21.206 -4.581 1.00 41.66 70 GLU A O 1
#

Foldseek 3Di:
DPDKDKAAQPVPVDVPDPRIWIWDDDPVVRDIDTDDDDDPDDPDPVCVVVVCVVCVCVVVVVDPPPPPDD

Radius of gyration: 16.03 Å; chains: 1; bounding box: 32×34×41 Å